Protein AF-A0A316C370-F1 (afdb_monomer)

Solvent-accessible surface area (backbone atoms only — not comparable to full-atom values): 4166 Å² total; per-residue (Å²): 142,84,93,84,63,70,65,66,55,49,53,53,49,52,51,48,52,53,52,55,61,66,31,69,67,46,48,54,52,49,52,69,36,78,94,55,44,80,68,90,62,80,57,65,71,57,52,55,50,48,55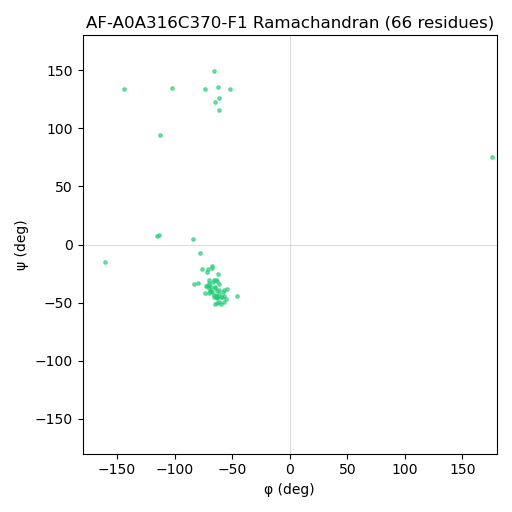,51,48,53,52,50,51,52,58,52,49,58,61,58,63,74,73,114

pLDDT: mean 79.77, std 15.01, range [43.66, 95.44]

Organism: Pseudaminobacter salicylatoxidans (NCBI:txid93369)

Mean predicted aligned error: 13.37 Å

Sequence (68 aa):
MARGNNNRTSDALALEIRRQFGSDAVKRFVRALPAFKVDQELPRKIRDLLGKLDHAEDSGMDGLRRKN

Radius of gyrat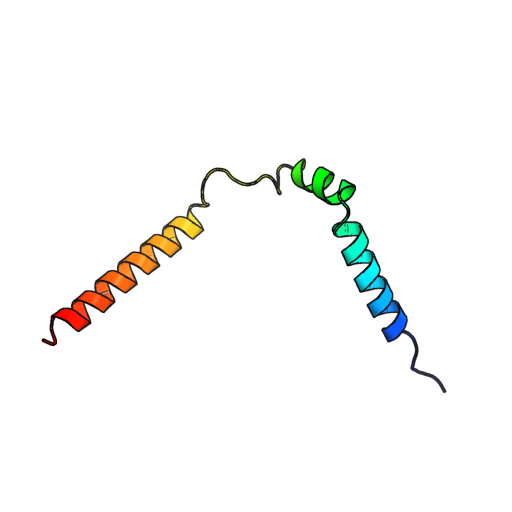ion: 24.04 Å; Cα contacts (8 Å, |Δi|>4): 9; chains: 1; bounding box: 28×52×60 Å

Foldseek 3Di:
DDDDDVVVVVVVVVVVVVVVCPDPVNVVVQCVDPVNPDDPDDPPVVVVVVVVVVVVVVVVVVVVVVPD

Secondary structure (DSSP, 8-state):
----SHHHHHHHHHHHHHHHHTSHHHHHHHHHSGGGS--SSPPHHHHHHHHHHHHHHHHHHHHHHTT-

Structure (mmCIF, N/CA/C/O backbone):
data_AF-A0A316C370-F1
#
_entry.id   AF-A0A316C370-F1
#
loop_
_atom_site.group_PDB
_atom_site.id
_atom_site.type_symbol
_atom_site.label_atom_id
_atom_site.label_alt_id
_atom_site.label_comp_id
_atom_site.label_asym_id
_atom_site.label_entity_id
_atom_site.label_seq_id
_atom_site.pdbx_PDB_ins_code
_atom_site.Cartn_x
_atom_site.Cartn_y
_atom_site.Cartn_z
_atom_site.occupancy
_atom_site.B_iso_or_equiv
_atom_site.auth_seq_id
_atom_site.auth_comp_id
_atom_site.auth_asym_id
_atom_site.auth_atom_id
_atom_site.pdbx_PDB_model_num
ATOM 1 N N . MET A 1 1 ? 10.290 -41.827 -17.357 1.00 45.06 1 MET A N 1
ATOM 2 C CA . MET A 1 1 ? 11.284 -40.727 -17.331 1.00 45.06 1 MET A CA 1
ATOM 3 C C . MET A 1 1 ? 10.688 -39.572 -18.135 1.00 45.06 1 MET A C 1
ATOM 5 O O . MET A 1 1 ? 10.169 -39.866 -19.194 1.00 45.06 1 MET A O 1
ATOM 9 N N . ALA A 1 2 ? 10.591 -38.304 -17.737 1.00 50.28 2 ALA A N 1
ATOM 10 C CA . ALA A 1 2 ? 11.030 -37.548 -16.571 1.00 50.28 2 ALA A CA 1
ATOM 11 C C . ALA A 1 2 ? 9.941 -36.492 -16.246 1.00 50.28 2 ALA A C 1
ATOM 13 O O . ALA A 1 2 ? 9.454 -35.813 -17.146 1.00 50.28 2 ALA A O 1
ATOM 14 N N . ARG A 1 3 ? 9.549 -36.351 -14.974 1.00 53.25 3 AR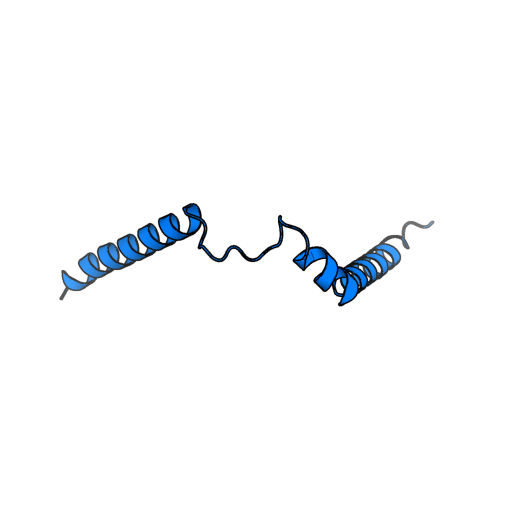G A N 1
ATOM 15 C CA . ARG A 1 3 ? 8.749 -35.219 -14.470 1.00 53.25 3 ARG A CA 1
ATOM 16 C C . ARG A 1 3 ? 9.650 -34.439 -13.524 1.00 53.25 3 ARG A C 1
ATOM 18 O O . ARG A 1 3 ? 9.795 -34.819 -12.371 1.00 53.25 3 ARG A O 1
ATOM 25 N N . GLY A 1 4 ? 10.317 -33.409 -14.028 1.00 55.03 4 GLY A N 1
ATOM 26 C CA . GLY A 1 4 ? 11.263 -32.651 -13.214 1.00 55.03 4 GLY A CA 1
ATOM 27 C C . GLY A 1 4 ? 11.985 -31.582 -14.013 1.00 55.03 4 GLY A C 1
ATOM 28 O O . GLY A 1 4 ? 13.140 -31.775 -14.363 1.00 55.03 4 GLY A O 1
ATOM 29 N N . ASN A 1 5 ? 11.302 -30.476 -14.322 1.00 57.72 5 ASN A N 1
ATOM 30 C CA . ASN A 1 5 ? 11.993 -29.224 -14.668 1.00 57.72 5 ASN A CA 1
ATOM 31 C C . ASN A 1 5 ? 11.124 -27.956 -14.544 1.00 57.72 5 ASN A C 1
ATOM 33 O O . ASN A 1 5 ? 11.665 -26.858 -14.482 1.00 57.72 5 ASN A O 1
ATOM 37 N N . ASN A 1 6 ? 9.796 -28.090 -14.440 1.00 58.09 6 ASN A N 1
ATO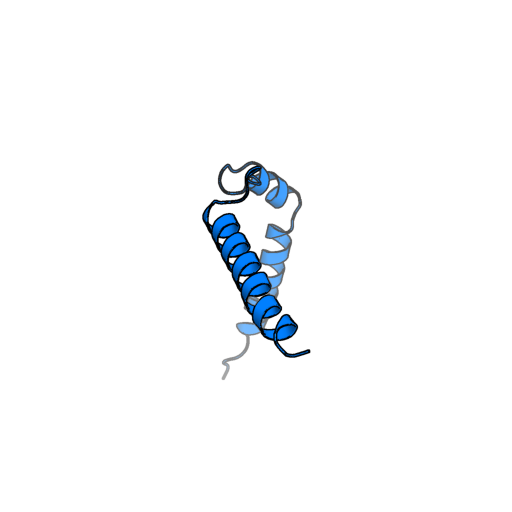M 38 C CA . ASN A 1 6 ? 8.868 -26.948 -14.469 1.00 58.09 6 ASN A CA 1
ATOM 39 C C . ASN A 1 6 ? 8.972 -26.007 -13.249 1.00 58.09 6 ASN A C 1
ATOM 41 O O . ASN A 1 6 ? 8.553 -24.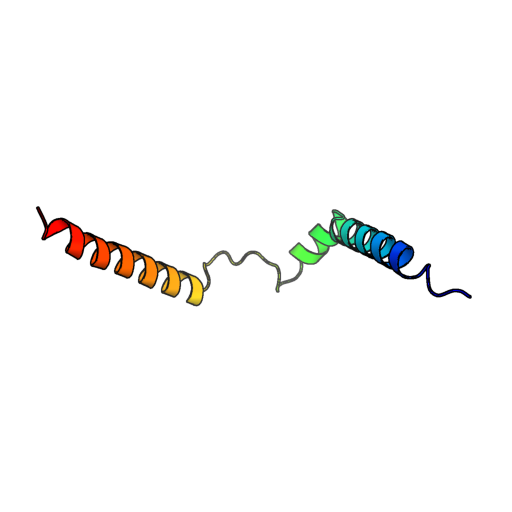856 -13.334 1.00 58.09 6 ASN A O 1
ATOM 45 N N . ASN A 1 7 ? 9.528 -26.480 -12.127 1.00 58.19 7 ASN A N 1
ATOM 46 C CA . ASN A 1 7 ? 9.600 -25.706 -10.881 1.00 58.19 7 ASN A CA 1
ATOM 47 C C . ASN A 1 7 ? 10.749 -24.680 -10.880 1.00 58.19 7 ASN A C 1
ATOM 49 O O . ASN A 1 7 ? 10.626 -23.590 -10.337 1.00 58.19 7 ASN A O 1
ATOM 53 N N . ARG A 1 8 ? 11.874 -24.990 -11.542 1.00 60.44 8 ARG A N 1
ATOM 54 C CA . ARG A 1 8 ? 13.006 -24.048 -11.647 1.00 60.44 8 ARG A CA 1
ATOM 55 C C . ARG A 1 8 ? 12.668 -22.867 -12.553 1.00 60.44 8 ARG A C 1
ATOM 57 O O . ARG A 1 8 ? 13.086 -21.743 -12.295 1.00 60.44 8 ARG A O 1
ATOM 64 N N . THR A 1 9 ? 11.884 -23.121 -13.600 1.00 68.94 9 THR A N 1
ATOM 65 C CA . THR A 1 9 ? 11.406 -22.089 -14.523 1.00 68.94 9 THR A CA 1
ATOM 66 C C . THR A 1 9 ? 10.334 -21.206 -13.894 1.00 68.94 9 THR A C 1
ATOM 68 O O . THR A 1 9 ? 10.329 -20.007 -14.152 1.00 68.94 9 THR A O 1
ATOM 71 N N . SER A 1 10 ? 9.457 -21.757 -13.045 1.00 77.88 10 SER A N 1
ATOM 72 C CA . SER A 1 10 ? 8.439 -20.962 -12.349 1.00 77.88 10 SER A CA 1
ATOM 73 C C . SER A 1 10 ? 9.045 -20.031 -11.306 1.00 77.88 10 SER A C 1
ATOM 75 O O . SER A 1 10 ? 8.634 -18.878 -11.224 1.00 77.88 10 SER A O 1
ATOM 77 N N . ASP A 1 11 ? 10.050 -20.489 -10.557 1.00 85.50 11 ASP A N 1
ATOM 78 C CA . ASP A 1 11 ? 10.687 -19.672 -9.518 1.00 85.50 11 ASP A CA 1
ATOM 79 C C . ASP A 1 11 ? 11.507 -18.528 -10.130 1.00 85.50 11 ASP A C 1
ATOM 81 O O . ASP A 1 11 ? 11.413 -17.380 -9.690 1.00 85.50 11 ASP A O 1
ATOM 85 N N . ALA A 1 12 ? 12.248 -18.813 -11.206 1.00 86.19 12 ALA A N 1
ATOM 86 C CA . ALA A 1 12 ? 12.968 -17.794 -11.9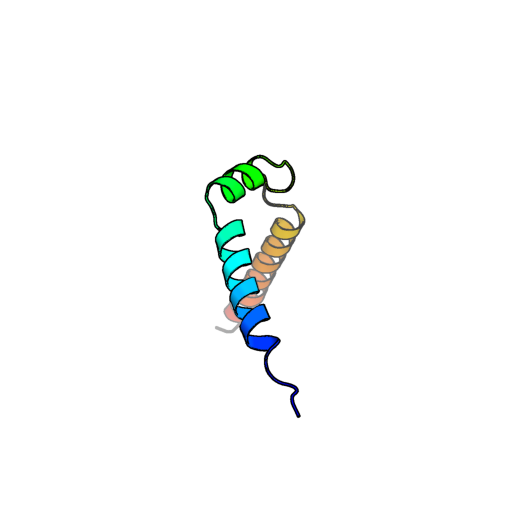67 1.00 86.19 12 ALA A CA 1
ATOM 87 C C . ALA A 1 12 ? 12.012 -16.773 -12.607 1.00 86.19 12 ALA A C 1
ATOM 89 O O . ALA A 1 12 ? 12.272 -15.571 -12.572 1.00 86.19 12 ALA A O 1
ATOM 90 N N . LEU A 1 13 ? 10.875 -17.234 -13.138 1.00 88.88 13 LEU A N 1
ATOM 91 C CA . LEU A 1 13 ? 9.844 -16.359 -13.688 1.00 88.88 13 LEU A CA 1
ATOM 92 C C . LEU A 1 13 ? 9.197 -15.493 -12.602 1.00 88.88 13 LEU A C 1
ATOM 94 O O . LEU A 1 13 ? 9.017 -14.296 -12.800 1.00 88.88 13 LEU A O 1
ATOM 98 N N . ALA A 1 14 ? 8.878 -16.060 -11.439 1.00 92.12 14 ALA A N 1
ATOM 99 C CA . ALA A 1 14 ? 8.319 -15.308 -10.321 1.00 92.12 14 ALA A CA 1
ATOM 100 C C . ALA A 1 14 ? 9.289 -14.221 -9.829 1.00 92.12 14 ALA A C 1
ATOM 102 O O . ALA A 1 14 ? 8.863 -13.104 -9.523 1.00 92.12 14 ALA A O 1
ATOM 103 N N . LEU A 1 15 ? 10.590 -14.526 -9.786 1.00 93.31 15 LEU A N 1
ATOM 104 C CA . LEU A 1 15 ? 11.633 -13.557 -9.458 1.00 93.31 15 LEU A CA 1
ATOM 105 C C . LEU A 1 15 ? 11.697 -12.427 -10.496 1.00 93.31 15 LEU A C 1
ATOM 107 O O . LEU A 1 15 ? 11.746 -11.254 -10.126 1.00 93.31 15 LEU A O 1
ATOM 111 N N . GLU A 1 16 ? 11.645 -12.771 -11.782 1.00 91.31 16 GLU A N 1
ATOM 112 C CA . GLU A 1 16 ? 11.658 -11.802 -12.879 1.00 91.31 16 GLU A CA 1
ATOM 113 C C . GLU A 1 16 ? 10.430 -10.887 -12.849 1.00 91.31 16 GLU A C 1
ATOM 115 O O . GLU A 1 16 ? 10.563 -9.667 -12.926 1.00 91.31 16 GLU A O 1
ATOM 120 N N . ILE A 1 17 ? 9.239 -11.456 -12.649 1.00 89.06 17 ILE A N 1
ATOM 121 C CA . ILE A 1 17 ? 7.992 -10.699 -12.506 1.00 89.06 17 ILE A CA 1
ATOM 122 C C . ILE A 1 17 ? 8.125 -9.709 -11.345 1.00 89.06 17 ILE A C 1
ATOM 124 O O . ILE A 1 17 ? 7.891 -8.514 -11.517 1.00 89.06 17 ILE A O 1
ATOM 128 N N . ARG A 1 18 ? 8.579 -10.163 -10.170 1.00 90.50 18 ARG A N 1
ATOM 129 C CA . ARG A 1 18 ? 8.804 -9.275 -9.016 1.00 90.50 18 ARG A CA 1
ATOM 130 C C . ARG A 1 18 ? 9.796 -8.155 -9.339 1.00 90.50 18 ARG A C 1
ATOM 132 O O . ARG A 1 18 ? 9.557 -7.013 -8.949 1.00 90.50 18 ARG A O 1
ATOM 139 N N . ARG A 1 19 ? 10.873 -8.452 -10.074 1.00 91.38 19 ARG A N 1
ATOM 140 C CA . ARG A 1 19 ? 11.868 -7.458 -10.505 1.00 91.38 19 ARG A CA 1
ATOM 141 C C . ARG A 1 19 ? 11.258 -6.406 -11.431 1.00 91.38 19 ARG A C 1
ATOM 143 O O . ARG A 1 19 ? 11.477 -5.216 -11.220 1.00 91.38 19 ARG A O 1
ATOM 150 N N . GLN A 1 20 ? 10.475 -6.825 -12.422 1.00 91.00 20 GLN A N 1
ATOM 151 C CA . GLN A 1 20 ? 9.837 -5.922 -13.383 1.00 91.00 20 GLN A CA 1
ATOM 152 C C . GLN A 1 20 ? 8.792 -5.025 -12.716 1.00 91.00 20 GLN A C 1
ATOM 154 O O . GLN A 1 20 ? 8.818 -3.808 -12.908 1.00 91.00 20 GLN A O 1
ATOM 159 N N . PHE A 1 21 ? 7.940 -5.590 -11.859 1.00 88.62 21 PHE A N 1
ATOM 160 C CA . PHE A 1 21 ? 6.979 -4.818 -11.065 1.00 88.62 21 PHE A CA 1
ATOM 161 C C . PHE A 1 21 ? 7.661 -3.875 -10.062 1.00 88.62 21 PHE A C 1
ATOM 163 O O . PHE A 1 21 ? 7.144 -2.801 -9.763 1.00 88.62 21 PHE A O 1
ATOM 170 N N . GLY A 1 22 ? 8.841 -4.252 -9.567 1.00 88.44 22 GLY A N 1
ATOM 171 C CA . GLY A 1 22 ? 9.669 -3.427 -8.691 1.00 88.44 22 GLY A CA 1
ATOM 172 C C . GLY A 1 22 ? 10.455 -2.320 -9.402 1.00 88.44 22 GLY A C 1
ATOM 173 O O . GLY A 1 22 ? 11.065 -1.496 -8.715 1.00 88.44 22 GLY A O 1
ATOM 174 N N . SER A 1 23 ? 10.449 -2.275 -10.737 1.00 94.69 23 SER A N 1
ATOM 175 C CA . SER A 1 23 ? 11.155 -1.247 -11.504 1.00 94.69 23 SER A CA 1
ATOM 176 C C . SER A 1 23 ? 10.563 0.146 -11.275 1.00 94.69 23 SER A C 1
ATOM 178 O O . SER A 1 23 ? 9.360 0.316 -11.059 1.00 94.69 23 SER A O 1
ATOM 180 N N . ASP A 1 24 ? 11.403 1.177 -11.355 1.00 92.94 24 ASP A N 1
ATOM 181 C CA . ASP A 1 24 ? 10.957 2.554 -11.122 1.00 92.94 24 ASP A CA 1
ATOM 182 C C . ASP A 1 24 ? 9.970 3.043 -12.184 1.00 92.94 24 ASP A C 1
ATOM 184 O O . ASP A 1 24 ? 9.073 3.826 -11.873 1.00 92.94 24 ASP A O 1
ATOM 188 N N . ALA A 1 25 ? 10.087 2.548 -13.418 1.00 92.75 25 ALA A N 1
ATOM 189 C CA . ALA A 1 25 ? 9.132 2.832 -14.482 1.00 92.75 25 ALA A CA 1
ATOM 190 C C . ALA A 1 25 ? 7.728 2.325 -14.118 1.00 92.75 25 ALA A C 1
ATOM 192 O O . ALA A 1 25 ? 6.768 3.095 -14.162 1.00 92.75 25 ALA A O 1
ATOM 193 N N . VAL A 1 26 ? 7.613 1.066 -13.674 1.00 92.19 26 VAL A N 1
ATOM 194 C CA . VAL A 1 26 ? 6.325 0.483 -13.272 1.00 92.19 26 VAL A CA 1
ATOM 195 C C . VAL A 1 26 ? 5.789 1.156 -12.010 1.00 92.19 26 VAL A C 1
ATOM 197 O O . VAL A 1 26 ? 4.611 1.499 -11.961 1.00 92.19 26 VAL A O 1
ATOM 200 N N . LYS A 1 27 ? 6.639 1.457 -11.021 1.00 90.06 27 LYS A N 1
ATOM 201 C CA . LYS A 1 27 ? 6.224 2.211 -9.824 1.00 90.06 27 LYS A CA 1
ATOM 202 C C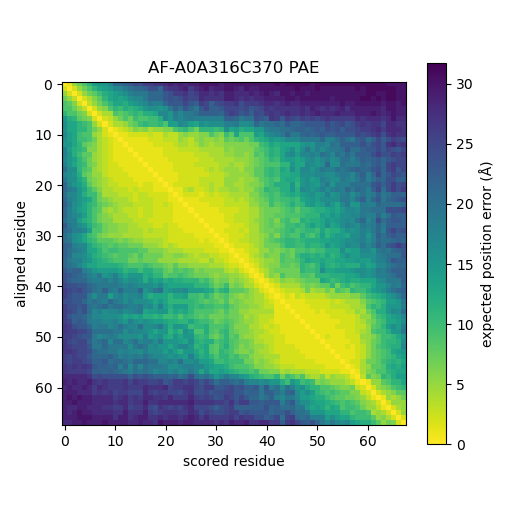 . LYS A 1 27 ? 5.663 3.594 -10.168 1.00 90.06 27 LYS A C 1
ATOM 204 O O . LYS A 1 27 ? 4.636 3.985 -9.616 1.00 90.06 27 LYS A O 1
ATOM 209 N N . ARG A 1 28 ? 6.322 4.345 -11.060 1.00 91.56 28 ARG A N 1
ATOM 210 C CA . ARG A 1 28 ? 5.849 5.665 -11.521 1.00 91.56 28 ARG A CA 1
ATOM 211 C C . ARG A 1 28 ? 4.528 5.545 -12.274 1.00 91.56 28 ARG A C 1
ATOM 213 O O . ARG A 1 28 ? 3.617 6.320 -12.005 1.00 91.56 28 ARG A O 1
ATOM 220 N N . PHE A 1 29 ? 4.418 4.553 -13.157 1.00 89.88 29 PHE A N 1
ATOM 221 C CA . PHE A 1 29 ? 3.196 4.273 -13.902 1.00 89.88 29 PHE A CA 1
ATOM 222 C C . PHE A 1 29 ? 2.023 3.949 -12.969 1.00 89.88 29 PHE A C 1
ATOM 224 O O . PHE A 1 29 ? 0.990 4.606 -13.041 1.00 89.88 29 PHE A O 1
ATOM 231 N N . VAL A 1 30 ? 2.199 3.012 -12.033 1.00 89.56 30 VAL A N 1
ATOM 232 C CA . VAL A 1 30 ? 1.153 2.620 -11.076 1.00 89.56 30 VAL A CA 1
ATOM 233 C C . VAL A 1 30 ? 0.732 3.804 -10.202 1.00 89.56 30 VAL A C 1
ATOM 235 O O . VAL A 1 30 ? -0.459 4.031 -10.045 1.00 89.56 30 VAL A O 1
ATOM 238 N N . ARG A 1 31 ? 1.669 4.625 -9.706 1.00 85.69 31 ARG A N 1
ATOM 239 C CA . ARG A 1 31 ? 1.341 5.837 -8.922 1.00 85.69 31 ARG A CA 1
ATOM 240 C C . ARG A 1 31 ? 0.540 6.886 -9.699 1.00 85.69 31 ARG A C 1
ATOM 242 O O . ARG A 1 31 ? -0.153 7.690 -9.081 1.00 85.69 31 ARG A O 1
ATOM 249 N N . ALA A 1 32 ? 0.649 6.911 -11.026 1.00 88.12 32 ALA A N 1
ATOM 250 C CA . ALA A 1 32 ? -0.139 7.813 -11.861 1.00 88.12 32 ALA A CA 1
ATOM 251 C C . ALA A 1 32 ? -1.597 7.343 -12.019 1.00 88.12 32 ALA A C 1
ATOM 253 O O . ALA A 1 32 ? -2.472 8.158 -12.323 1.00 88.12 32 ALA A O 1
ATOM 254 N N . LEU A 1 33 ? -1.881 6.055 -11.790 1.00 89.88 33 LEU A N 1
ATOM 255 C CA . LEU A 1 33 ? -3.222 5.495 -11.924 1.00 89.88 33 LEU A CA 1
ATOM 256 C C . LEU A 1 33 ? -4.128 5.937 -10.759 1.00 89.88 33 LEU A C 1
ATOM 258 O O . LEU A 1 33 ? -3.735 5.802 -9.600 1.00 89.88 33 LEU A O 1
ATOM 262 N N . PRO A 1 34 ? -5.372 6.385 -11.028 1.00 83.06 34 PRO A N 1
ATOM 263 C CA . PRO A 1 34 ? -6.302 6.842 -9.992 1.00 83.06 34 PRO A CA 1
ATOM 264 C C . PRO A 1 34 ? -6.549 5.828 -8.868 1.00 83.06 34 PRO A C 1
ATOM 266 O O . PRO A 1 34 ? -6.604 6.218 -7.709 1.00 83.06 34 PRO A O 1
ATOM 269 N N . ALA A 1 35 ? -6.635 4.534 -9.195 1.00 82.69 35 ALA A N 1
ATOM 270 C CA . ALA A 1 35 ? -6.900 3.465 -8.227 1.00 82.69 35 ALA A CA 1
ATOM 271 C C . ALA A 1 35 ? -5.762 3.229 -7.215 1.00 82.69 35 ALA A C 1
ATOM 273 O O . ALA A 1 35 ? -5.985 2.608 -6.181 1.00 82.69 35 ALA A O 1
ATOM 274 N N . PHE A 1 36 ? -4.551 3.705 -7.514 1.00 80.12 36 PHE A N 1
ATOM 275 C CA . PHE A 1 36 ? -3.361 3.544 -6.673 1.00 80.12 36 PHE A CA 1
ATOM 276 C C . PHE A 1 36 ? -2.836 4.879 -6.143 1.00 80.12 36 PHE A C 1
ATOM 278 O O . PHE A 1 36 ? -1.758 4.929 -5.541 1.00 80.12 36 PHE A O 1
ATOM 285 N N . LYS A 1 37 ? -3.574 5.973 -6.363 1.00 80.12 37 LYS A N 1
ATOM 286 C CA . LYS A 1 37 ? -3.290 7.220 -5.665 1.00 80.12 37 LYS A CA 1
ATOM 287 C C . LYS A 1 37 ? -3.481 6.977 -4.174 1.00 80.12 37 LYS A C 1
ATOM 289 O O . LYS A 1 37 ? -4.442 6.337 -3.758 1.00 80.12 37 LYS A O 1
ATOM 294 N N . VAL A 1 38 ? -2.539 7.482 -3.384 1.00 73.69 38 VAL A N 1
ATOM 295 C CA . VAL A 1 38 ? -2.689 7.515 -1.931 1.00 73.69 38 VAL A CA 1
ATOM 296 C C . VAL A 1 38 ? -3.905 8.384 -1.642 1.00 73.69 38 VAL A C 1
ATOM 298 O O . VAL A 1 38 ? -3.911 9.565 -1.997 1.00 73.69 38 VAL A O 1
ATOM 301 N N . ASP A 1 39 ? -4.938 7.776 -1.065 1.00 75.50 39 ASP A N 1
ATOM 302 C CA . ASP A 1 39 ? -6.071 8.527 -0.551 1.00 75.50 39 ASP A CA 1
ATOM 303 C C . ASP A 1 39 ? -5.561 9.393 0.604 1.00 75.50 39 ASP A C 1
ATOM 305 O O . ASP A 1 39 ? -4.925 8.894 1.536 1.00 75.50 39 ASP A O 1
ATOM 309 N N . GLN A 1 40 ? -5.755 10.705 0.485 1.00 76.38 40 GLN A N 1
ATOM 310 C CA . GLN A 1 40 ? -5.347 11.660 1.516 1.00 76.38 40 GLN A CA 1
ATOM 311 C C . GLN A 1 40 ? -6.249 11.539 2.745 1.00 76.38 40 GLN A C 1
ATOM 313 O O . GLN A 1 40 ? -5.859 11.935 3.842 1.00 76.38 40 GLN A O 1
ATOM 318 N N . GLU A 1 41 ? -7.451 10.983 2.568 1.00 78.94 41 GLU A N 1
ATOM 319 C CA . GLU A 1 41 ? -8.360 10.691 3.656 1.00 78.94 41 GLU A CA 1
ATOM 320 C C . GLU A 1 41 ? -8.323 9.196 4.000 1.00 78.94 41 GLU A C 1
ATOM 322 O O . GLU A 1 41 ? -8.386 8.320 3.139 1.00 78.94 41 GLU A O 1
ATOM 327 N N . LEU A 1 42 ? -8.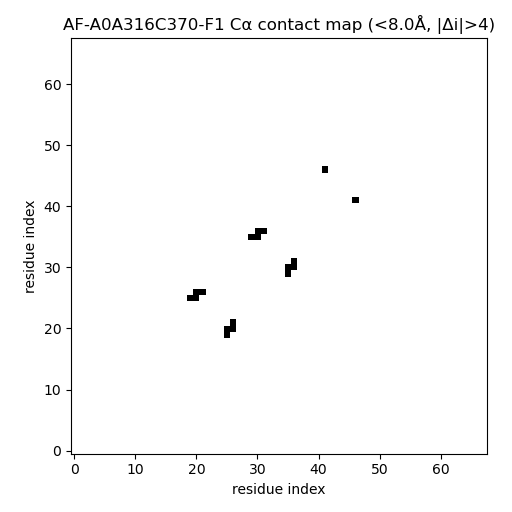253 8.883 5.296 1.00 79.88 42 LEU A N 1
ATOM 328 C CA . LEU A 1 42 ? -8.393 7.509 5.763 1.00 79.88 42 LEU A CA 1
ATOM 329 C C . LEU A 1 42 ? -9.788 6.969 5.386 1.00 79.88 42 LEU A C 1
ATOM 331 O O . LEU A 1 42 ? -10.785 7.571 5.805 1.00 79.88 42 LEU A O 1
ATOM 335 N N . PRO A 1 43 ? -9.896 5.818 4.692 1.00 87.81 43 PRO A N 1
ATOM 336 C CA . PRO A 1 43 ? -11.181 5.216 4.368 1.00 87.81 43 PRO A CA 1
ATOM 337 C C . PRO A 1 43 ? -12.061 5.048 5.607 1.00 87.81 43 PRO A C 1
ATOM 339 O O . PRO A 1 43 ? -11.609 4.516 6.625 1.00 87.81 43 PRO A O 1
ATOM 342 N N . ARG A 1 44 ? -13.341 5.436 5.500 1.00 86.75 44 ARG A N 1
ATOM 343 C CA . ARG A 1 44 ? -14.325 5.380 6.603 1.00 86.75 44 ARG A CA 1
ATOM 344 C C . ARG A 1 44 ? -14.298 4.052 7.356 1.00 86.75 44 ARG A C 1
ATOM 346 O O . ARG A 1 44 ? -14.206 4.042 8.572 1.00 86.75 44 ARG A O 1
ATOM 353 N N . LYS A 1 45 ? -14.236 2.933 6.628 1.00 87.75 45 LYS A N 1
ATOM 354 C CA . LYS A 1 45 ? -14.172 1.591 7.221 1.00 87.75 45 LYS A CA 1
ATOM 355 C C . LYS A 1 45 ? -12.989 1.406 8.180 1.00 87.75 45 LYS A C 1
ATOM 357 O O . LYS A 1 45 ? -13.139 0.731 9.191 1.00 87.75 45 LYS A O 1
ATOM 362 N N . ILE A 1 46 ? -11.819 1.959 7.862 1.00 89.88 46 ILE A N 1
ATOM 363 C CA . ILE A 1 46 ? -10.640 1.855 8.731 1.00 89.88 46 ILE A CA 1
ATOM 364 C C . ILE A 1 46 ? -10.817 2.769 9.946 1.00 89.88 46 ILE A C 1
ATOM 366 O O . ILE A 1 46 ? -10.552 2.337 11.062 1.00 89.88 46 ILE A O 1
ATOM 370 N N . ARG A 1 47 ? -11.338 3.986 9.748 1.00 90.81 47 ARG A N 1
ATOM 371 C CA . ARG A 1 47 ? -11.673 4.914 10.841 1.00 90.81 47 ARG A CA 1
ATOM 372 C C . ARG A 1 47 ? -12.655 4.289 11.837 1.00 90.81 47 ARG A C 1
ATOM 374 O O . ARG A 1 47 ? -12.421 4.346 13.036 1.00 90.81 47 ARG A O 1
ATOM 381 N N . ASP A 1 48 ? -13.694 3.625 11.339 1.00 94.69 48 ASP A N 1
ATOM 382 C CA . ASP A 1 48 ? -14.688 2.941 12.170 1.00 94.69 48 ASP A CA 1
ATOM 383 C C . ASP A 1 48 ? -14.077 1.772 12.955 1.00 94.69 48 ASP A C 1
ATOM 385 O O . ASP A 1 48 ? -14.458 1.516 14.095 1.00 94.69 48 ASP A O 1
ATOM 389 N N . LEU A 1 49 ? -13.140 1.034 12.349 1.00 95.44 49 LEU A N 1
ATOM 390 C CA . LEU A 1 49 ? -12.434 -0.058 13.023 1.00 95.44 49 LEU A CA 1
ATOM 391 C C . LEU A 1 49 ? -11.510 0.458 14.127 1.00 95.44 49 LEU A C 1
ATOM 393 O O . LEU A 1 49 ? -11.472 -0.149 15.191 1.00 95.44 49 LEU A O 1
ATOM 397 N N . LEU A 1 50 ? -10.815 1.571 13.891 1.00 94.50 50 LEU A N 1
ATOM 398 C CA . LEU A 1 50 ? -9.994 2.222 14.911 1.00 94.50 50 LEU A CA 1
ATOM 399 C C . LEU A 1 50 ? -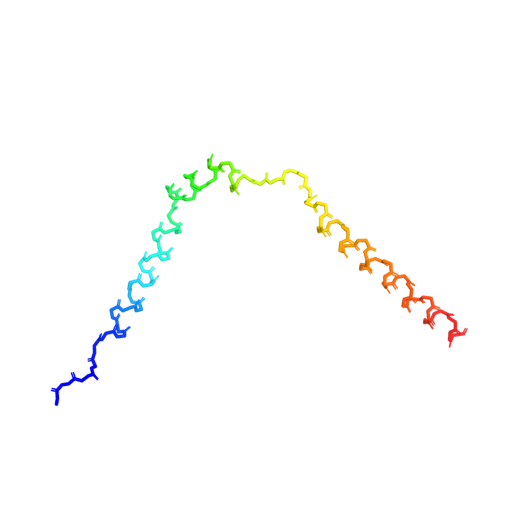10.856 2.739 16.064 1.00 94.50 50 LEU A C 1
ATOM 401 O O . LEU A 1 50 ? -10.563 2.430 17.206 1.00 94.50 50 LEU A O 1
ATOM 405 N N . GLY A 1 51 ? -11.995 3.379 15.785 1.00 94.31 51 GLY A N 1
ATOM 406 C CA . GLY A 1 51 ? -12.912 3.805 16.850 1.00 94.31 51 GLY A CA 1
ATOM 407 C C . GLY A 1 51 ? -13.467 2.638 17.682 1.00 94.31 51 GLY A C 1
ATOM 408 O O . GLY A 1 51 ? -13.664 2.766 18.887 1.00 94.31 51 GLY A O 1
ATOM 409 N N . LYS A 1 52 ? -13.692 1.468 17.066 1.00 94.19 52 LYS A N 1
ATOM 410 C CA . LYS A 1 52 ? -14.057 0.243 17.805 1.00 94.19 52 LYS A CA 1
ATOM 411 C C . LYS A 1 52 ? -12.909 -0.286 18.657 1.00 94.19 52 LYS A C 1
ATOM 413 O O . LYS A 1 52 ? -13.176 -0.827 19.726 1.00 94.19 52 LYS A O 1
ATOM 418 N N . LEU A 1 53 ? -11.676 -0.177 18.165 1.00 94.38 53 LEU A N 1
ATOM 419 C CA . LEU A 1 53 ? -10.483 -0.567 18.906 1.00 94.38 53 LEU A CA 1
ATOM 420 C C . LEU A 1 53 ? -10.309 0.332 20.133 1.00 94.38 53 LEU A C 1
ATOM 422 O O . LEU A 1 53 ? -10.262 -0.199 21.236 1.00 94.38 53 LEU A O 1
ATOM 426 N N . ASP A 1 54 ? -10.356 1.652 19.952 1.00 93.00 54 ASP A N 1
ATOM 427 C CA . ASP A 1 54 ? -10.270 2.636 21.038 1.00 93.00 54 ASP A CA 1
ATOM 428 C C . ASP A 1 54 ? -11.343 2.364 22.109 1.00 93.00 54 ASP A C 1
ATOM 430 O O . ASP A 1 54 ? -11.052 2.260 23.298 1.00 93.00 54 ASP A O 1
ATOM 434 N N . HIS A 1 55 ? -12.593 2.131 21.691 1.00 90.88 55 HIS A N 1
ATOM 435 C CA . HIS A 1 55 ? -13.681 1.827 22.624 1.00 90.88 55 HIS A CA 1
ATOM 436 C C . HIS A 1 55 ? -13.488 0.502 23.381 1.00 90.88 55 HIS A C 1
ATOM 438 O O . HIS A 1 55 ? -13.870 0.389 24.550 1.00 90.88 55 HIS A O 1
ATOM 444 N N . ALA A 1 56 ? -12.926 -0.518 22.727 1.00 91.12 56 ALA A N 1
ATOM 445 C CA . ALA A 1 56 ? -12.626 -1.799 23.358 1.00 91.12 56 ALA A CA 1
ATOM 446 C C . ALA A 1 56 ? -11.464 -1.683 24.356 1.00 91.12 56 ALA A C 1
ATOM 448 O O . ALA A 1 56 ? -11.511 -2.316 25.412 1.00 91.12 56 ALA A O 1
ATOM 449 N N . GLU A 1 57 ? -10.457 -0.866 24.045 1.00 88.88 57 GLU A N 1
ATOM 450 C CA . GLU A 1 57 ? -9.359 -0.544 24.955 1.00 88.88 57 GLU A CA 1
ATOM 451 C C . GLU A 1 57 ? -9.888 0.185 26.193 1.00 88.88 57 GLU A C 1
ATOM 453 O O . GLU A 1 57 ? -9.672 -0.291 27.306 1.00 88.88 57 GLU A O 1
ATOM 458 N N . ASP A 1 58 ? -10.691 1.235 26.022 1.00 87.75 58 ASP A N 1
ATOM 459 C CA . ASP A 1 58 ? -11.298 1.973 27.136 1.00 87.75 58 ASP A CA 1
ATOM 460 C C . ASP A 1 58 ? -12.195 1.079 28.011 1.00 87.75 58 ASP A C 1
ATOM 462 O O . ASP A 1 58 ? -12.075 1.056 29.239 1.00 87.75 58 ASP A O 1
ATOM 466 N N . SER A 1 59 ? -13.045 0.258 27.385 1.00 80.88 59 SER A N 1
ATOM 467 C CA . SER A 1 59 ? -13.942 -0.664 28.099 1.00 80.88 59 SER A CA 1
ATOM 468 C C . SER A 1 59 ? -13.183 -1.774 28.840 1.00 80.88 59 SER A C 1
ATOM 470 O O . SER A 1 59 ? -13.615 -2.238 29.899 1.00 80.88 59 SER A O 1
ATOM 472 N N . GLY A 1 60 ? -12.042 -2.216 28.301 1.00 69.75 60 GLY A N 1
ATOM 473 C CA . GLY A 1 60 ? -11.140 -3.161 28.961 1.00 69.75 60 GLY A CA 1
ATOM 474 C C . GLY A 1 60 ? -10.389 -2.533 30.140 1.00 69.75 60 GLY A C 1
ATOM 475 O O . GLY A 1 60 ? -10.206 -3.184 31.174 1.00 69.75 60 GLY A O 1
ATOM 476 N N . MET A 1 61 ? -10.016 -1.255 30.027 1.00 58.41 61 MET A N 1
ATOM 477 C CA . MET A 1 61 ? -9.354 -0.489 31.088 1.00 58.41 61 MET A CA 1
ATOM 478 C C . MET A 1 61 ? -10.295 -0.184 32.263 1.00 58.41 61 MET A C 1
ATOM 480 O O . MET A 1 61 ? -9.860 -0.226 33.417 1.00 58.41 61 MET A O 1
ATOM 484 N N . ASP A 1 62 ? -11.592 0.018 32.018 1.00 57.22 62 ASP A N 1
ATOM 485 C CA . ASP A 1 62 ? -12.607 0.155 33.075 1.00 57.22 62 ASP A CA 1
ATOM 486 C C . ASP A 1 62 ? -12.767 -1.118 33.924 1.00 57.22 62 ASP A C 1
ATOM 488 O O . ASP A 1 62 ? -13.048 -1.050 35.127 1.00 57.22 62 ASP A O 1
ATOM 492 N N . GLY A 1 63 ? -12.547 -2.292 33.325 1.00 58.09 63 GLY A N 1
ATOM 493 C CA . GLY A 1 63 ? -12.532 -3.572 34.036 1.00 58.09 63 GLY A CA 1
ATOM 494 C C . GLY A 1 63 ? -11.317 -3.747 34.954 1.00 58.09 63 GLY A C 1
ATOM 495 O O . GLY A 1 63 ? -11.426 -4.395 35.996 1.00 58.09 63 GLY A O 1
ATOM 496 N N . LEU A 1 64 ? -10.175 -3.145 34.605 1.00 55.16 64 LEU A N 1
ATOM 497 C CA . LEU A 1 64 ? -8.935 -3.234 35.381 1.00 55.16 64 LEU A CA 1
ATOM 498 C C . LEU A 1 64 ? -8.893 -2.216 36.536 1.00 55.16 64 LEU A C 1
ATOM 500 O O . LEU A 1 64 ? -8.392 -2.531 37.612 1.00 55.16 64 LEU A O 1
ATOM 504 N N . ARG A 1 65 ? -9.481 -1.024 36.356 1.00 56.41 65 ARG A N 1
ATOM 505 C CA . ARG A 1 65 ? -9.552 0.032 37.390 1.00 56.41 65 ARG A CA 1
ATOM 506 C C . ARG A 1 65 ? -10.519 -0.278 38.534 1.00 56.41 65 ARG A C 1
ATOM 508 O O . ARG A 1 65 ? -10.340 0.251 39.622 1.00 56.41 65 ARG A O 1
ATOM 515 N N . ARG A 1 66 ? -11.521 -1.138 38.316 1.00 56.97 66 ARG A N 1
ATOM 516 C CA . ARG A 1 66 ? -12.465 -1.591 39.359 1.00 56.97 66 ARG A CA 1
ATOM 517 C C . ARG A 1 66 ? -11.955 -2.757 40.212 1.00 56.97 66 ARG A C 1
ATOM 519 O O . ARG A 1 66 ? -12.718 -3.292 41.013 1.00 56.97 66 ARG A O 1
ATOM 526 N N . LYS A 1 67 ? -10.703 -3.186 40.021 1.00 57.00 67 LYS A N 1
ATOM 527 C CA . LYS A 1 67 ? -10.109 -4.325 40.736 1.00 57.00 67 LYS A CA 1
ATOM 528 C C . LYS A 1 67 ? -8.961 -3.946 41.685 1.00 57.00 67 LYS A C 1
ATOM 530 O O . LYS A 1 67 ? -8.340 -4.854 42.230 1.00 57.00 67 LYS A O 1
ATOM 535 N N . ASN A 1 68 ? -8.726 -2.648 41.895 1.00 43.66 68 ASN A N 1
ATOM 536 C CA . ASN A 1 68 ? -7.810 -2.114 42.907 1.00 43.66 68 ASN A CA 1
ATOM 537 C C . ASN A 1 68 ? -8.584 -1.395 44.008 1.00 43.66 68 ASN A C 1
ATOM 539 O O . ASN A 1 68 ? -9.507 -0.628 43.653 1.00 43.66 68 ASN A O 1
#